Protein AF-A0AAN0K6D4-F1 (afdb_monomer_lite)

pLDDT: mean 72.57, std 21.89, range [35.62, 94.25]

Structure (mmCIF, N/CA/C/O backbone):
data_AF-A0AAN0K6D4-F1
#
_entry.id   AF-A0AAN0K6D4-F1
#
loop_
_atom_site.group_PDB
_atom_site.id
_atom_site.type_symbol
_atom_site.label_atom_id
_atom_site.label_alt_id
_atom_site.label_comp_id
_atom_site.label_asym_id
_atom_site.label_entity_id
_atom_site.label_seq_id
_atom_site.pdbx_PDB_ins_code
_atom_site.Cartn_x
_atom_site.Cartn_y
_atom_site.Cartn_z
_atom_site.occupancy
_atom_site.B_iso_or_equiv
_atom_site.auth_seq_id
_atom_site.auth_comp_id
_atom_site.auth_asym_id
_atom_site.auth_atom_id
_atom_site.pdbx_PDB_model_num
ATOM 1 N N . MET A 1 1 ? -13.478 -36.908 -6.690 1.00 35.69 1 MET A N 1
ATOM 2 C CA . MET A 1 1 ? -13.519 -35.853 -7.722 1.00 35.69 1 MET A CA 1
ATOM 3 C C . MET A 1 1 ? -13.121 -34.567 -7.027 1.00 35.69 1 MET A C 1
ATOM 5 O O . MET A 1 1 ? -13.886 -34.092 -6.200 1.00 35.69 1 MET A O 1
ATOM 9 N N . ASN A 1 2 ? -11.884 -34.115 -7.242 1.00 39.38 2 ASN A N 1
ATOM 10 C CA . ASN A 1 2 ? -11.362 -32.882 -6.653 1.00 39.38 2 ASN A CA 1
ATOM 11 C C . ASN A 1 2 ? -11.997 -31.695 -7.373 1.00 39.38 2 ASN A C 1
ATOM 13 O O . ASN A 1 2 ? -11.802 -31.525 -8.573 1.00 39.38 2 ASN A O 1
ATOM 17 N N . HIS A 1 3 ? -12.767 -30.900 -6.638 1.00 43.50 3 HIS A N 1
ATOM 18 C CA . HIS A 1 3 ? -13.047 -29.525 -7.015 1.00 43.50 3 HIS A CA 1
ATOM 19 C C . HIS A 1 3 ? -11.872 -28.682 -6.516 1.00 43.50 3 HIS A C 1
ATOM 21 O O . HIS A 1 3 ? -11.977 -28.032 -5.479 1.00 43.50 3 HIS A O 1
ATOM 27 N N . ASP A 1 4 ? -10.743 -28.728 -7.226 1.00 46.53 4 ASP A N 1
ATOM 28 C CA . ASP A 1 4 ? -9.797 -27.615 -7.177 1.00 46.53 4 ASP A CA 1
ATOM 29 C C . ASP A 1 4 ? -10.508 -26.452 -7.859 1.00 46.53 4 ASP A C 1
ATOM 31 O O . ASP A 1 4 ? -10.559 -26.334 -9.081 1.00 46.53 4 ASP A O 1
ATOM 35 N N . ALA A 1 5 ? -11.217 -25.675 -7.047 1.00 45.62 5 ALA A N 1
ATOM 36 C CA . ALA A 1 5 ? -11.777 -24.418 -7.474 1.00 45.62 5 ALA A CA 1
ATOM 37 C C . ALA A 1 5 ? -10.602 -23.543 -7.912 1.00 45.62 5 ALA A C 1
ATOM 39 O O . ALA A 1 5 ? -9.740 -23.229 -7.090 1.00 45.62 5 ALA A O 1
ATOM 40 N N . ASP A 1 6 ? -10.585 -23.160 -9.189 1.00 52.44 6 ASP A N 1
ATOM 41 C CA . ASP A 1 6 ? -9.773 -22.068 -9.715 1.00 52.44 6 ASP A CA 1
ATOM 42 C C . ASP A 1 6 ? -10.056 -20.811 -8.884 1.00 52.44 6 ASP A C 1
ATOM 44 O O . ASP A 1 6 ? -10.960 -20.016 -9.158 1.00 52.44 6 ASP A O 1
ATOM 48 N N . ARG A 1 7 ? -9.321 -20.663 -7.781 1.00 60.19 7 ARG A N 1
ATOM 49 C CA . ARG A 1 7 ? -9.380 -19.493 -6.923 1.00 60.19 7 ARG A CA 1
ATOM 50 C C . ARG A 1 7 ? -8.756 -18.375 -7.737 1.00 60.19 7 ARG A C 1
ATOM 52 O O . ARG A 1 7 ? -7.543 -18.347 -7.909 1.00 60.19 7 ARG A O 1
ATOM 59 N N . LEU A 1 8 ? -9.585 -17.475 -8.261 1.00 61.91 8 LEU A N 1
ATOM 60 C CA . LEU A 1 8 ? -9.122 -16.249 -8.903 1.00 61.91 8 LEU A CA 1
ATOM 61 C C . LEU A 1 8 ? -8.294 -15.461 -7.882 1.00 61.91 8 LEU A C 1
ATOM 63 O O . LEU A 1 8 ? -8.841 -14.785 -7.011 1.00 61.91 8 LEU A O 1
ATOM 67 N N . VAL A 1 9 ? -6.972 -15.604 -7.958 1.00 69.19 9 VAL A N 1
ATOM 68 C CA . VAL A 1 9 ? -6.036 -14.848 -7.132 1.00 69.19 9 VAL A CA 1
ATOM 69 C C . VAL A 1 9 ? -6.037 -13.419 -7.656 1.00 69.19 9 VAL A C 1
ATOM 71 O O . VAL A 1 9 ? -5.801 -13.177 -8.842 1.00 69.19 9 VAL A O 1
ATOM 74 N N . THR A 1 10 ? -6.347 -12.456 -6.793 1.00 80.12 10 THR A N 1
ATOM 75 C CA . THR A 1 10 ? -6.317 -11.047 -7.194 1.00 80.12 10 THR A CA 1
ATOM 76 C C . THR A 1 10 ? -4.871 -10.599 -7.410 1.00 80.12 10 THR A C 1
ATOM 78 O O . THR A 1 10 ? -3.941 -11.130 -6.803 1.00 80.12 10 THR A O 1
ATOM 81 N N . ARG A 1 11 ? -4.652 -9.576 -8.247 1.00 77.44 11 ARG A N 1
ATOM 82 C CA . ARG A 1 11 ? -3.306 -9.013 -8.450 1.00 77.44 11 ARG A CA 1
ATOM 83 C C . ARG A 1 11 ? -2.654 -8.611 -7.121 1.00 77.44 11 ARG A C 1
ATOM 85 O O . ARG A 1 11 ? -1.469 -8.854 -6.942 1.00 77.44 11 ARG A O 1
ATOM 92 N N . ALA A 1 12 ? -3.429 -8.058 -6.187 1.00 80.38 12 ALA A N 1
ATOM 93 C CA . ALA A 1 12 ? -2.953 -7.736 -4.844 1.00 80.38 12 ALA A CA 1
ATOM 94 C C . ALA A 1 12 ? -2.465 -8.986 -4.090 1.00 80.38 12 ALA A C 1
ATOM 96 O O . ALA A 1 12 ? -1.379 -8.967 -3.529 1.00 80.38 12 ALA A O 1
ATOM 97 N N . GLN A 1 13 ? -3.201 -10.101 -4.142 1.00 84.44 13 GLN A N 1
ATOM 98 C CA . GLN A 1 13 ? -2.793 -11.353 -3.493 1.00 84.44 13 GLN A CA 1
ATOM 99 C C . GLN A 1 13 ? -1.494 -11.932 -4.071 1.00 84.44 13 GLN A C 1
ATOM 101 O O . GLN A 1 13 ? -0.666 -12.410 -3.302 1.00 84.44 13 GLN A O 1
ATOM 106 N N . LEU A 1 14 ? -1.277 -11.841 -5.390 1.00 87.50 14 LEU A N 1
ATOM 107 C CA . LEU A 1 14 ? -0.003 -12.245 -6.006 1.00 87.50 14 LEU A CA 1
ATOM 108 C C . LEU A 1 14 ? 1.172 -11.419 -5.471 1.00 87.50 14 LEU A C 1
ATOM 110 O O . LEU A 1 14 ? 2.242 -11.957 -5.208 1.00 87.50 14 LEU A O 1
ATOM 114 N N . TRP A 1 15 ? 0.967 -10.119 -5.275 1.00 88.50 15 TRP A N 1
ATOM 115 C CA . TRP A 1 15 ? 1.996 -9.242 -4.725 1.00 88.50 15 TRP A CA 1
ATOM 116 C C . TRP A 1 15 ? 2.224 -9.430 -3.226 1.00 88.50 15 TRP A C 1
ATOM 118 O O . TRP A 1 15 ? 3.353 -9.286 -2.772 1.00 88.50 15 TRP A O 1
ATOM 128 N N . LEU A 1 16 ? 1.193 -9.797 -2.463 1.00 86.94 16 LEU A N 1
ATOM 129 C CA . LEU A 1 16 ? 1.353 -10.184 -1.060 1.00 86.94 16 LEU A CA 1
ATOM 130 C C . LEU A 1 16 ? 2.124 -11.504 -0.928 1.00 86.94 16 LEU A C 1
ATOM 132 O O . LEU A 1 16 ? 2.966 -11.629 -0.047 1.00 86.94 16 LEU A O 1
ATOM 136 N N . GLN A 1 17 ? 1.887 -12.464 -1.826 1.00 87.50 17 GLN A N 1
ATOM 137 C CA . GLN A 1 17 ? 2.680 -13.692 -1.889 1.00 87.50 17 GLN A CA 1
ATOM 138 C C . GLN A 1 17 ? 4.136 -13.400 -2.271 1.00 87.50 17 GLN A C 1
ATOM 140 O O . GLN A 1 17 ? 5.052 -13.922 -1.645 1.00 87.50 17 GLN A O 1
ATOM 145 N N . TRP A 1 18 ? 4.352 -12.532 -3.261 1.00 90.75 18 TRP A N 1
ATOM 146 C CA . TRP A 1 18 ? 5.690 -12.069 -3.625 1.00 90.75 18 TRP A CA 1
ATOM 147 C C . TRP A 1 18 ? 6.392 -11.390 -2.440 1.00 90.75 18 TRP A C 1
ATOM 149 O O . TRP A 1 18 ? 7.570 -11.628 -2.201 1.00 90.75 18 TRP A O 1
ATOM 159 N N . ALA A 1 19 ? 5.669 -10.575 -1.666 1.00 88.19 19 ALA A N 1
ATOM 160 C CA . ALA A 1 19 ? 6.210 -9.927 -0.475 1.00 88.19 19 ALA A CA 1
ATOM 161 C C . ALA A 1 19 ? 6.723 -10.954 0.546 1.00 88.19 19 ALA A C 1
ATOM 163 O O . ALA A 1 19 ? 7.836 -10.803 1.042 1.00 88.19 19 ALA A O 1
ATOM 164 N N . ASP A 1 20 ? 5.945 -12.007 0.806 1.00 89.50 20 ASP A N 1
ATOM 165 C CA . ASP A 1 20 ? 6.319 -13.106 1.704 1.00 89.50 20 ASP A CA 1
ATOM 166 C C . ASP A 1 20 ? 7.572 -13.847 1.206 1.00 89.50 20 ASP A C 1
ATOM 168 O O . ASP A 1 20 ? 8.547 -13.989 1.944 1.00 89.50 20 ASP A O 1
ATOM 172 N N . GLU A 1 21 ? 7.602 -14.217 -0.078 1.00 90.88 21 GLU A N 1
ATOM 173 C CA . GLU A 1 21 ? 8.739 -14.905 -0.707 1.00 90.88 21 GLU A CA 1
ATOM 174 C C . GLU A 1 21 ? 10.033 -14.074 -0.662 1.00 90.88 21 GLU A C 1
ATOM 176 O O . GLU A 1 21 ? 11.127 -14.612 -0.482 1.00 90.88 21 GLU A O 1
ATOM 181 N N . HIS A 1 22 ? 9.911 -12.751 -0.779 1.00 87.38 22 HIS A N 1
ATOM 182 C CA . HIS A 1 22 ? 11.038 -11.820 -0.785 1.00 87.38 22 HIS A CA 1
ATOM 183 C C . HIS A 1 22 ? 11.331 -11.177 0.582 1.00 87.38 22 HIS A C 1
ATOM 185 O O . HIS A 1 22 ? 12.198 -10.303 0.671 1.00 87.38 22 HIS A O 1
ATOM 191 N N . GLY A 1 23 ? 10.644 -11.598 1.650 1.00 89.56 23 GLY A N 1
ATOM 192 C CA . GLY A 1 23 ? 10.867 -11.099 3.011 1.00 89.56 23 GLY A CA 1
ATOM 193 C C . GLY A 1 23 ? 10.494 -9.626 3.215 1.00 89.56 23 GLY A C 1
ATOM 194 O O . GLY A 1 23 ? 11.017 -8.969 4.117 1.00 89.56 23 GLY A O 1
ATOM 195 N N . VAL A 1 24 ? 9.610 -9.081 2.379 1.00 89.88 24 VAL A N 1
ATOM 196 C CA . VAL A 1 24 ? 9.063 -7.735 2.552 1.00 89.88 24 VAL A CA 1
ATOM 197 C C . VAL A 1 24 ? 7.974 -7.798 3.611 1.00 89.88 24 VAL A C 1
ATOM 199 O O . VAL A 1 24 ? 6.913 -8.377 3.403 1.00 89.88 24 VAL A O 1
ATOM 202 N N . LEU A 1 25 ? 8.243 -7.183 4.759 1.00 89.06 25 LEU A N 1
ATOM 203 C CA . LEU A 1 25 ? 7.351 -7.197 5.912 1.00 89.06 25 LEU A CA 1
ATOM 204 C C . LEU A 1 25 ? 6.896 -5.782 6.265 1.00 89.06 25 LEU A C 1
ATOM 206 O O . LEU A 1 25 ? 7.618 -4.799 6.075 1.00 89.06 25 LEU A O 1
ATOM 210 N N . PHE A 1 26 ? 5.702 -5.694 6.841 1.00 91.12 26 PHE A N 1
ATOM 211 C CA . PHE A 1 26 ? 5.200 -4.487 7.478 1.00 91.12 26 PHE A CA 1
ATOM 212 C C . PHE A 1 26 ? 4.681 -4.841 8.867 1.00 91.12 26 PHE A C 1
ATOM 214 O O . PHE A 1 26 ? 3.716 -5.591 9.000 1.00 91.12 26 PHE A O 1
ATOM 221 N N . ASP A 1 27 ? 5.338 -4.300 9.890 1.00 91.19 27 ASP A N 1
ATOM 222 C CA . ASP A 1 27 ? 4.871 -4.395 11.267 1.00 91.19 27 ASP A CA 1
ATOM 223 C C . ASP A 1 27 ? 4.063 -3.144 11.624 1.00 91.19 27 ASP A C 1
ATOM 225 O O . ASP A 1 27 ? 4.556 -2.009 11.549 1.00 91.19 27 ASP A O 1
ATOM 229 N N . ASP A 1 28 ? 2.804 -3.362 11.990 1.00 89.88 28 ASP A N 1
ATOM 230 C CA . ASP A 1 28 ? 1.892 -2.340 12.482 1.00 89.88 28 ASP A CA 1
ATOM 231 C C . ASP A 1 28 ? 1.660 -2.440 13.999 1.00 89.88 28 ASP A C 1
ATOM 233 O O . ASP A 1 28 ? 0.960 -1.595 14.567 1.00 89.88 28 ASP A O 1
ATOM 237 N N . ALA A 1 29 ? 2.246 -3.427 14.685 1.00 91.94 29 ALA A N 1
ATOM 238 C CA . ALA A 1 29 ? 2.060 -3.619 16.115 1.00 91.94 29 ALA A CA 1
ATOM 239 C C . ALA A 1 29 ? 2.494 -2.373 16.905 1.00 91.94 29 ALA A C 1
ATOM 241 O O . ALA A 1 29 ? 3.580 -1.826 16.726 1.00 91.94 29 ALA A O 1
ATOM 242 N N . GLY A 1 30 ? 1.610 -1.883 17.777 1.00 89.31 30 GLY A N 1
ATOM 243 C CA . GLY A 1 30 ? 1.871 -0.704 18.609 1.00 89.31 30 GLY A CA 1
ATOM 244 C C . GLY A 1 30 ? 1.852 0.648 17.882 1.00 89.31 30 GLY A C 1
ATOM 245 O O . GLY A 1 30 ? 1.881 1.675 18.556 1.00 89.31 30 GLY A O 1
ATOM 246 N N . LYS A 1 31 ? 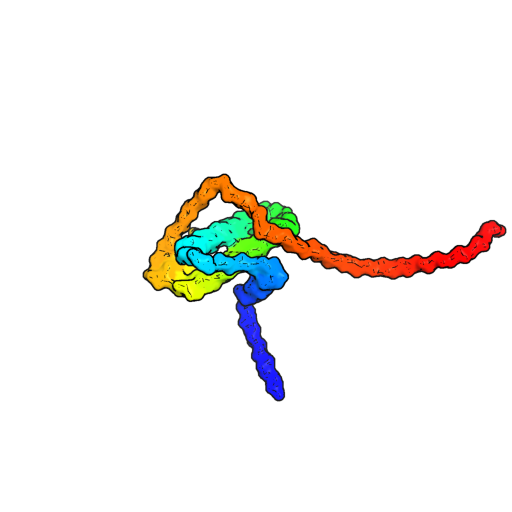1.749 0.686 16.546 1.00 92.31 31 LYS A N 1
ATOM 247 C CA . LYS A 1 31 ? 1.611 1.938 15.785 1.00 92.31 31 LYS A CA 1
ATOM 248 C C . LYS A 1 31 ? 0.205 2.513 15.906 1.00 92.31 31 LYS A C 1
ATOM 250 O O . LYS A 1 31 ? -0.776 1.762 15.873 1.00 92.31 31 LYS A O 1
ATOM 255 N N . SER A 1 32 ? 0.085 3.840 15.970 1.00 93.25 32 SER A N 1
ATOM 256 C CA . SER A 1 32 ? -1.215 4.505 15.827 1.00 93.25 32 SER A CA 1
ATOM 257 C C . SER A 1 32 ? -1.746 4.367 14.393 1.00 93.25 32 SER A C 1
ATOM 259 O O . SER A 1 32 ? -1.006 4.002 13.479 1.00 93.25 32 SER A O 1
ATOM 261 N N . PHE A 1 33 ? -3.037 4.632 14.174 1.00 92.56 33 PHE A N 1
ATOM 262 C CA . PHE A 1 33 ? -3.580 4.658 12.811 1.00 92.56 33 PHE A CA 1
ATOM 263 C C . PHE A 1 33 ? -2.896 5.737 11.956 1.00 92.56 33 PHE A C 1
ATOM 265 O O . PHE A 1 33 ? -2.526 5.463 10.819 1.00 92.56 33 PHE A O 1
ATOM 272 N N . ASP A 1 34 ? -2.642 6.915 12.530 1.00 90.75 34 ASP A N 1
ATOM 273 C CA . ASP A 1 34 ? -1.958 8.017 11.846 1.00 90.75 34 ASP A CA 1
ATOM 274 C C . ASP A 1 34 ? -0.531 7.645 11.425 1.00 90.75 34 ASP A C 1
ATOM 276 O O . ASP A 1 34 ? -0.083 8.039 10.351 1.00 90.75 34 ASP A O 1
ATOM 280 N N . ASP A 1 35 ? 0.184 6.855 12.233 1.00 91.56 35 ASP A N 1
ATOM 281 C CA . ASP A 1 35 ? 1.520 6.367 11.871 1.00 91.56 35 ASP A CA 1
ATOM 282 C C . ASP A 1 35 ? 1.463 5.366 10.710 1.00 91.56 35 ASP A C 1
ATOM 284 O O . ASP A 1 35 ? 2.290 5.430 9.805 1.00 91.56 35 ASP A O 1
ATOM 288 N N . VAL A 1 36 ? 0.467 4.474 10.695 1.00 92.44 36 VAL A N 1
ATOM 289 C CA . VAL A 1 36 ? 0.247 3.541 9.576 1.00 92.44 36 VAL A CA 1
ATOM 290 C C . VAL A 1 36 ? -0.120 4.306 8.300 1.00 92.44 36 VAL A C 1
ATOM 292 O O . VAL A 1 36 ? 0.429 4.027 7.235 1.00 92.44 36 VAL A O 1
ATOM 295 N N . ALA A 1 37 ? -0.988 5.315 8.402 1.00 91.81 37 ALA A N 1
ATOM 296 C CA . ALA A 1 37 ? -1.334 6.194 7.288 1.00 91.81 37 ALA A CA 1
ATOM 297 C C . ALA A 1 37 ? -0.116 6.988 6.783 1.00 91.81 37 ALA A C 1
ATOM 299 O O . ALA A 1 37 ? 0.073 7.143 5.576 1.00 91.81 37 ALA A O 1
ATOM 300 N N . ARG A 1 38 ? 0.755 7.450 7.690 1.00 90.44 38 ARG A N 1
ATOM 301 C CA . ARG A 1 38 ? 2.015 8.115 7.333 1.00 90.44 38 ARG A CA 1
ATOM 302 C C . ARG A 1 38 ? 2.939 7.172 6.564 1.00 90.44 38 ARG A C 1
ATOM 304 O O . ARG A 1 38 ? 3.442 7.560 5.510 1.00 90.44 38 ARG A O 1
ATOM 311 N N . ASP A 1 39 ? 3.124 5.950 7.059 1.00 91.81 39 ASP A N 1
ATOM 312 C CA . ASP A 1 39 ? 3.948 4.927 6.407 1.00 91.81 39 ASP A CA 1
ATOM 313 C C . ASP A 1 39 ? 3.423 4.615 4.996 1.00 91.81 39 ASP A C 1
ATOM 315 O O . ASP A 1 39 ? 4.220 4.464 4.063 1.00 91.81 39 ASP A O 1
ATOM 319 N N . TYR A 1 40 ? 2.095 4.571 4.813 1.00 92.44 40 TYR A N 1
ATOM 320 C CA . TYR A 1 40 ? 1.470 4.389 3.500 1.00 92.44 40 TYR A CA 1
ATOM 321 C C . TYR A 1 40 ? 1.837 5.513 2.534 1.00 92.44 40 TYR A C 1
ATOM 323 O O . TYR A 1 40 ? 2.340 5.248 1.440 1.00 92.44 40 TYR A O 1
ATOM 331 N N . CYS A 1 41 ? 1.613 6.766 2.941 1.00 89.44 41 CYS A N 1
ATOM 332 C CA . CYS A 1 41 ? 1.876 7.931 2.101 1.00 89.44 41 CYS A CA 1
ATOM 333 C C . CYS A 1 41 ? 3.359 8.013 1.714 1.00 89.44 41 CYS A C 1
ATOM 335 O O . CYS A 1 41 ? 3.677 8.210 0.546 1.00 89.44 41 CYS A O 1
ATOM 337 N N . GLN A 1 42 ? 4.272 7.789 2.664 1.00 89.81 42 GLN A N 1
ATOM 338 C CA . GLN A 1 42 ? 5.715 7.802 2.401 1.00 89.81 42 GLN A CA 1
ATOM 339 C C . GLN A 1 42 ? 6.142 6.692 1.434 1.00 89.81 42 GLN A C 1
ATOM 341 O O . GLN A 1 42 ? 6.920 6.934 0.511 1.00 89.81 42 GLN A O 1
ATOM 346 N N . THR A 1 43 ? 5.622 5.479 1.629 1.00 90.50 43 THR A N 1
ATOM 347 C CA . THR A 1 43 ? 5.940 4.333 0.768 1.00 90.50 43 THR A CA 1
ATOM 348 C C . THR A 1 43 ? 5.388 4.538 -0.646 1.00 90.50 43 THR A C 1
ATOM 350 O O . THR A 1 43 ? 6.081 4.267 -1.629 1.00 90.50 43 THR A O 1
ATOM 353 N N . SER A 1 44 ? 4.171 5.072 -0.759 1.00 88.25 44 SER A N 1
ATOM 354 C CA . SER A 1 44 ? 3.523 5.374 -2.038 1.00 88.25 44 SER A CA 1
ATOM 355 C C . SER A 1 44 ? 4.233 6.497 -2.794 1.00 88.25 44 SER A C 1
ATOM 357 O O . SER A 1 44 ? 4.453 6.379 -4.000 1.00 88.25 44 SER A O 1
ATOM 359 N N . ASP A 1 45 ? 4.658 7.555 -2.100 1.00 87.94 45 ASP A N 1
ATOM 360 C CA . ASP A 1 45 ? 5.461 8.634 -2.683 1.00 87.94 45 ASP A CA 1
ATOM 361 C C . ASP A 1 45 ? 6.797 8.108 -3.226 1.00 87.94 45 ASP A C 1
ATOM 363 O O . ASP A 1 45 ? 7.156 8.400 -4.368 1.00 87.94 45 ASP A O 1
ATOM 367 N N . ALA A 1 46 ? 7.505 7.283 -2.447 1.00 88.25 46 ALA A N 1
ATOM 368 C CA . ALA A 1 46 ? 8.760 6.667 -2.874 1.00 88.25 46 ALA A CA 1
ATOM 369 C C . ALA A 1 46 ? 8.565 5.769 -4.107 1.00 88.25 46 ALA A C 1
ATOM 371 O O . ALA A 1 46 ? 9.345 5.830 -5.059 1.00 88.25 46 ALA A O 1
ATOM 372 N N . TYR A 1 47 ? 7.494 4.971 -4.131 1.00 87.88 47 TYR A N 1
ATOM 373 C CA . TYR A 1 47 ? 7.145 4.158 -5.294 1.00 87.88 47 TYR A CA 1
ATOM 374 C C . TYR A 1 47 ? 6.885 5.018 -6.541 1.00 87.88 47 TYR A C 1
ATOM 376 O O . TYR A 1 47 ? 7.431 4.743 -7.612 1.00 87.88 47 TYR A O 1
ATOM 384 N N . ARG A 1 48 ? 6.104 6.098 -6.409 1.00 86.81 48 ARG A N 1
ATOM 385 C CA . ARG A 1 48 ? 5.822 7.031 -7.512 1.00 86.81 48 ARG A CA 1
ATOM 386 C C . ARG A 1 48 ? 7.076 7.716 -8.034 1.00 86.81 48 ARG A C 1
ATOM 388 O O . ARG A 1 48 ? 7.203 7.902 -9.245 1.00 86.81 48 ARG A O 1
ATOM 395 N N . GLU A 1 49 ? 7.994 8.096 -7.154 1.00 87.38 49 GLU A N 1
ATOM 396 C CA . GLU A 1 49 ? 9.272 8.690 -7.544 1.00 87.38 49 GLU A CA 1
ATOM 397 C C . GLU A 1 49 ? 10.111 7.703 -8.369 1.00 87.38 49 GLU A C 1
ATOM 399 O O . GLU A 1 49 ? 10.606 8.053 -9.445 1.00 87.38 49 GLU A O 1
ATOM 404 N N . LEU A 1 50 ? 10.184 6.443 -7.929 1.00 85.56 50 LEU A N 1
ATOM 405 C CA . LEU A 1 50 ? 10.890 5.378 -8.642 1.00 85.56 50 LEU A CA 1
ATOM 406 C C . LEU A 1 50 ? 10.276 5.099 -10.024 1.00 85.56 50 LEU A C 1
ATOM 408 O O . LEU A 1 50 ? 11.013 4.986 -11.006 1.00 85.56 50 LEU A O 1
ATOM 412 N N . LEU A 1 51 ? 8.943 5.074 -10.132 1.00 82.00 51 LEU A N 1
ATOM 413 C CA . LEU A 1 51 ? 8.247 4.934 -11.417 1.00 82.00 51 LEU A CA 1
ATOM 414 C C . LEU A 1 51 ? 8.435 6.146 -12.334 1.00 82.00 51 LEU A C 1
ATOM 416 O O . LEU A 1 51 ? 8.564 6.003 -13.549 1.00 82.00 51 LEU A O 1
ATOM 420 N N . SER A 1 52 ? 8.469 7.354 -11.771 1.00 82.38 52 SER A N 1
ATOM 421 C CA . SER A 1 52 ? 8.665 8.583 -12.546 1.00 82.38 52 SER A CA 1
ATOM 422 C C . SER A 1 52 ? 10.029 8.603 -13.235 1.00 82.38 52 SER A C 1
ATOM 424 O O . SER A 1 52 ? 10.168 9.181 -14.313 1.00 82.38 52 SER A O 1
ATOM 426 N N . ARG A 1 53 ? 11.035 7.957 -12.635 1.00 73.38 53 ARG A N 1
ATOM 427 C CA . ARG A 1 53 ? 12.363 7.792 -13.227 1.00 73.38 53 ARG A CA 1
ATOM 428 C C . ARG A 1 53 ? 12.349 6.815 -14.405 1.00 73.38 53 ARG A C 1
ATOM 430 O O . ARG A 1 53 ? 12.919 7.125 -15.445 1.00 73.38 53 ARG A O 1
ATOM 437 N N . GLU A 1 54 ? 11.626 5.702 -14.282 1.00 67.88 54 GLU A N 1
ATOM 438 C CA . GLU A 1 54 ? 11.410 4.758 -15.390 1.00 67.88 54 GLU A CA 1
ATOM 439 C C . GLU A 1 54 ? 10.706 5.426 -16.576 1.00 67.88 54 GLU A C 1
ATOM 441 O O . GLU A 1 54 ? 11.140 5.308 -17.721 1.00 67.88 54 GLU A O 1
ATOM 446 N N . ALA A 1 55 ? 9.656 6.203 -16.295 1.00 64.81 55 ALA A N 1
ATOM 447 C CA . ALA A 1 55 ? 8.866 6.897 -17.310 1.00 64.81 55 ALA A CA 1
ATOM 448 C C . ALA A 1 55 ? 9.665 7.954 -18.096 1.00 64.81 55 ALA A C 1
ATOM 450 O O . ALA A 1 55 ? 9.310 8.276 -19.229 1.00 64.81 55 ALA A O 1
ATOM 451 N N . ARG A 1 56 ? 10.759 8.482 -17.527 1.00 75.56 56 ARG A N 1
ATOM 452 C CA . ARG A 1 56 ? 11.681 9.409 -18.211 1.00 75.56 56 ARG A CA 1
ATOM 453 C C . ARG A 1 56 ? 12.643 8.712 -19.178 1.00 75.56 56 ARG A C 1
ATOM 455 O O . ARG A 1 56 ? 13.405 9.396 -19.855 1.00 75.56 56 ARG A O 1
ATOM 462 N N . GLY A 1 57 ? 12.586 7.383 -19.280 1.00 61.12 57 GLY A N 1
ATOM 463 C CA . GLY A 1 57 ? 13.444 6.598 -20.165 1.00 61.12 57 GLY A CA 1
ATOM 464 C C . GLY A 1 57 ? 14.820 6.291 -19.576 1.00 61.12 57 GLY A C 1
ATOM 465 O O . GLY A 1 57 ? 15.686 5.796 -20.298 1.00 61.12 57 GLY A O 1
ATOM 466 N N . ASP A 1 58 ? 15.027 6.545 -18.280 1.00 70.88 58 ASP A N 1
ATOM 467 C CA . ASP A 1 58 ? 16.218 6.065 -17.588 1.00 70.88 58 ASP A CA 1
ATOM 468 C C . ASP A 1 58 ? 16.165 4.533 -17.560 1.00 70.88 58 ASP A C 1
ATOM 470 O O . ASP A 1 58 ? 15.204 3.938 -17.064 1.00 70.88 58 ASP A O 1
ATOM 474 N N . VAL A 1 59 ? 17.211 3.869 -18.063 1.00 68.88 59 VAL A N 1
ATOM 475 C CA . VAL A 1 59 ? 17.367 2.424 -17.865 1.00 68.88 59 VAL A CA 1
ATOM 476 C C . VAL A 1 59 ? 17.515 2.186 -16.366 1.00 68.88 59 VAL A C 1
ATOM 478 O O . VAL A 1 59 ? 18.580 2.409 -15.787 1.00 68.88 59 VAL A O 1
ATOM 481 N N . LEU A 1 60 ? 16.431 1.752 -15.723 1.00 68.75 60 LEU A N 1
ATOM 482 C CA . LEU A 1 60 ? 16.461 1.423 -14.308 1.00 68.75 60 LEU A CA 1
ATOM 483 C C . LEU A 1 60 ? 17.404 0.242 -14.089 1.00 68.75 60 LEU A C 1
ATOM 485 O O . LEU A 1 60 ? 17.216 -0.835 -14.665 1.00 68.75 60 LEU A O 1
ATOM 489 N N . SER A 1 61 ? 18.397 0.435 -13.219 1.00 80.69 61 SER A N 1
ATOM 490 C CA . SER A 1 61 ? 19.224 -0.676 -12.754 1.00 80.69 61 SER A CA 1
ATOM 491 C C . SER A 1 61 ? 18.344 -1.744 -12.094 1.00 80.69 61 SER A C 1
ATOM 493 O O . SER A 1 61 ? 17.255 -1.446 -11.594 1.00 80.69 61 SER A O 1
ATOM 495 N N . ALA A 1 62 ? 18.821 -2.991 -12.049 1.00 82.44 62 ALA A N 1
ATOM 496 C CA . ALA A 1 62 ? 18.127 -4.071 -11.341 1.00 82.44 62 ALA A CA 1
ATOM 497 C C . ALA A 1 62 ? 17.762 -3.664 -9.899 1.00 82.44 62 ALA A C 1
ATOM 499 O O . ALA A 1 62 ? 16.658 -3.934 -9.435 1.00 82.44 62 ALA A O 1
ATOM 500 N N . THR A 1 63 ? 18.643 -2.907 -9.241 1.00 83.06 63 THR A N 1
ATOM 501 C CA . THR A 1 63 ? 18.424 -2.327 -7.910 1.00 83.06 63 THR A CA 1
ATOM 502 C C . THR A 1 63 ? 17.244 -1.356 -7.861 1.00 83.06 63 THR A C 1
ATOM 504 O O . THR A 1 63 ? 16.457 -1.415 -6.924 1.00 83.06 63 THR A O 1
ATOM 507 N N . HIS A 1 64 ? 17.074 -0.490 -8.866 1.00 83.44 64 HIS A N 1
ATOM 508 C CA . HIS A 1 64 ? 15.928 0.427 -8.913 1.00 83.44 64 HIS A CA 1
ATOM 509 C C . HIS A 1 64 ? 14.609 -0.325 -9.102 1.00 83.44 64 HIS A C 1
ATOM 511 O O . HIS A 1 64 ? 13.624 -0.010 -8.438 1.00 83.44 64 HIS A O 1
ATOM 517 N N . LYS A 1 65 ? 14.589 -1.344 -9.970 1.00 85.38 65 LYS A N 1
ATOM 518 C CA . LYS A 1 65 ? 13.399 -2.185 -10.176 1.00 85.38 65 LYS A CA 1
ATOM 519 C C . LYS A 1 65 ? 13.036 -2.973 -8.919 1.00 85.38 65 LYS A C 1
ATOM 521 O O . LYS A 1 65 ? 11.860 -3.056 -8.568 1.00 85.38 65 LYS A O 1
ATOM 526 N N . ALA A 1 66 ? 14.040 -3.506 -8.223 1.00 87.19 66 ALA A N 1
ATOM 527 C CA . ALA A 1 66 ? 13.853 -4.167 -6.938 1.00 87.19 66 ALA A CA 1
ATOM 528 C C . ALA A 1 66 ? 13.292 -3.193 -5.891 1.00 87.19 66 ALA A C 1
ATOM 530 O O . ALA A 1 66 ? 12.292 -3.506 -5.257 1.00 87.19 66 ALA A O 1
ATOM 531 N N . ALA A 1 67 ? 13.847 -1.982 -5.778 1.00 87.62 67 ALA A N 1
ATOM 532 C CA . ALA A 1 67 ? 13.341 -0.955 -4.867 1.00 87.62 67 ALA A CA 1
ATOM 533 C C . ALA A 1 67 ? 11.881 -0.570 -5.166 1.00 87.62 67 ALA A C 1
ATOM 535 O O . ALA A 1 67 ? 11.077 -0.466 -4.242 1.00 87.62 67 ALA A O 1
ATOM 536 N N . ALA A 1 68 ? 11.515 -0.414 -6.444 1.00 88.19 68 ALA A N 1
ATOM 537 C CA . ALA A 1 68 ? 10.142 -0.101 -6.841 1.00 88.19 68 ALA A CA 1
ATOM 538 C C . ALA A 1 68 ? 9.178 -1.247 -6.495 1.00 88.19 68 ALA A C 1
ATOM 540 O O . ALA A 1 68 ? 8.096 -1.007 -5.967 1.00 88.19 68 ALA A O 1
ATOM 541 N N . SER A 1 69 ? 9.595 -2.492 -6.737 1.00 89.88 69 SER A N 1
ATOM 542 C CA . SER A 1 69 ? 8.813 -3.690 -6.407 1.00 89.88 69 SER A CA 1
ATOM 543 C C . SER A 1 69 ? 8.623 -3.838 -4.894 1.00 89.88 69 SER A C 1
ATOM 545 O O . SER A 1 69 ? 7.510 -4.075 -4.434 1.00 89.88 69 SER A O 1
ATOM 547 N N . THR A 1 70 ? 9.677 -3.602 -4.107 1.00 91.38 70 THR A N 1
ATOM 548 C CA . THR A 1 70 ? 9.619 -3.599 -2.639 1.00 91.38 70 THR A CA 1
ATOM 549 C C . THR A 1 70 ? 8.710 -2.496 -2.107 1.00 91.38 70 THR A C 1
ATOM 551 O O . THR A 1 70 ? 7.899 -2.757 -1.222 1.00 91.38 70 THR A O 1
ATOM 554 N N . ALA A 1 71 ? 8.804 -1.275 -2.645 1.00 92.38 71 ALA A N 1
ATOM 555 C CA . ALA A 1 71 ? 7.931 -0.173 -2.248 1.00 92.38 71 ALA A CA 1
ATOM 556 C C . ALA A 1 71 ? 6.462 -0.486 -2.571 1.00 92.38 71 ALA A C 1
ATOM 558 O O . ALA A 1 71 ? 5.594 -0.278 -1.730 1.00 92.38 71 ALA A O 1
ATOM 559 N N . TYR A 1 72 ? 6.185 -1.068 -3.740 1.00 91.56 72 TYR A N 1
ATOM 560 C CA . TYR A 1 72 ? 4.831 -1.472 -4.115 1.00 91.56 72 TYR A CA 1
ATOM 561 C C . TYR A 1 72 ? 4.269 -2.576 -3.209 1.00 91.56 72 TYR A C 1
ATOM 563 O O . TYR A 1 72 ? 3.165 -2.450 -2.682 1.00 91.56 72 TYR A O 1
ATOM 571 N N . ALA A 1 73 ? 5.045 -3.633 -2.964 1.00 92.00 73 ALA A N 1
ATOM 572 C CA . ALA A 1 73 ? 4.660 -4.721 -2.070 1.00 92.00 73 ALA A CA 1
ATOM 573 C C . ALA A 1 73 ? 4.416 -4.226 -0.634 1.00 92.00 73 ALA A C 1
ATOM 575 O O . ALA A 1 73 ? 3.422 -4.585 -0.003 1.00 92.00 73 ALA A O 1
ATOM 576 N N . ARG A 1 74 ? 5.290 -3.344 -0.132 1.00 94.25 74 ARG A N 1
ATOM 577 C CA . ARG A 1 74 ? 5.131 -2.725 1.185 1.00 94.25 74 ARG A CA 1
ATOM 578 C C . ARG A 1 74 ? 3.898 -1.829 1.247 1.00 94.25 74 ARG A C 1
ATOM 580 O O . ARG A 1 74 ? 3.199 -1.883 2.251 1.00 94.25 74 ARG A O 1
ATOM 587 N N . ALA A 1 75 ? 3.604 -1.056 0.200 1.00 93.62 75 ALA A N 1
ATOM 588 C CA . ALA A 1 75 ? 2.384 -0.259 0.139 1.00 93.62 75 ALA A CA 1
ATOM 589 C C . ALA A 1 75 ? 1.158 -1.160 0.328 1.00 93.62 75 ALA A C 1
ATOM 591 O O . ALA A 1 75 ? 0.412 -0.928 1.269 1.00 93.62 75 ALA A O 1
ATOM 592 N N . LEU A 1 76 ? 1.036 -2.253 -0.438 1.00 92.88 76 LEU A N 1
ATOM 593 C CA . LEU A 1 76 ? -0.079 -3.210 -0.333 1.00 92.88 76 LEU A CA 1
ATOM 594 C C . LEU A 1 76 ? -0.235 -3.834 1.063 1.00 92.88 76 LEU A C 1
ATOM 596 O O . LEU A 1 76 ? -1.354 -4.042 1.530 1.00 92.88 76 LEU A O 1
ATOM 600 N N . LEU A 1 77 ? 0.871 -4.122 1.754 1.00 93.50 77 LEU A N 1
ATOM 601 C CA . LEU A 1 77 ? 0.823 -4.602 3.140 1.00 93.50 77 LEU A CA 1
ATOM 602 C C . LEU A 1 77 ? 0.267 -3.539 4.098 1.00 93.50 77 LEU A C 1
ATOM 604 O O . LEU A 1 77 ? -0.465 -3.868 5.033 1.00 93.50 77 LEU A O 1
ATOM 608 N N . ILE A 1 78 ? 0.593 -2.268 3.861 1.00 93.62 78 ILE A N 1
ATOM 609 C CA . ILE A 1 78 ? 0.057 -1.149 4.634 1.00 93.62 78 ILE A CA 1
ATOM 610 C C . ILE A 1 78 ? -1.423 -0.918 4.295 1.00 93.62 78 ILE A C 1
ATOM 612 O O . ILE A 1 78 ? -2.206 -0.696 5.214 1.00 93.62 78 ILE A O 1
ATOM 616 N N . GLU A 1 79 ? -1.833 -1.044 3.026 1.00 93.94 79 GLU A N 1
ATOM 617 C CA . GLU A 1 79 ? -3.250 -0.994 2.616 1.00 93.94 79 GLU A CA 1
ATOM 618 C C . GLU A 1 79 ? -4.065 -2.046 3.376 1.00 93.94 79 GLU A C 1
ATOM 620 O O . GLU A 1 79 ? -5.051 -1.718 4.033 1.00 93.94 79 GLU A O 1
ATOM 625 N N . ALA A 1 80 ? -3.580 -3.291 3.408 1.00 92.81 80 ALA A N 1
ATOM 626 C CA . ALA A 1 80 ? -4.216 -4.367 4.163 1.00 92.81 80 ALA A CA 1
ATOM 627 C C . ALA A 1 80 ? -4.287 -4.069 5.675 1.00 92.81 80 ALA A C 1
ATOM 629 O O . ALA A 1 80 ? -5.257 -4.436 6.343 1.00 92.81 80 ALA A O 1
ATOM 630 N N . ALA A 1 81 ? -3.280 -3.393 6.240 1.00 93.75 81 ALA A N 1
ATOM 631 C CA . ALA A 1 81 ? -3.297 -2.970 7.639 1.00 93.75 81 ALA A CA 1
ATOM 632 C C . ALA A 1 81 ? -4.310 -1.839 7.901 1.00 93.75 81 ALA A C 1
ATOM 634 O O . ALA A 1 81 ? -4.981 -1.860 8.935 1.00 93.75 81 ALA A O 1
ATOM 635 N N . ILE A 1 82 ? -4.444 -0.884 6.976 1.00 93.62 82 ILE A N 1
ATOM 636 C CA . ILE A 1 82 ? -5.443 0.195 7.019 1.00 93.62 82 ILE A CA 1
ATOM 637 C C . ILE A 1 82 ? -6.852 -0.403 6.983 1.00 93.62 82 ILE A C 1
ATOM 639 O O . ILE A 1 82 ? -7.639 -0.141 7.896 1.00 93.62 82 ILE A O 1
ATOM 643 N N . GLU A 1 83 ? -7.134 -1.278 6.014 1.00 92.81 83 GLU A N 1
ATOM 644 C CA . GLU A 1 83 ? -8.421 -1.973 5.881 1.00 92.81 83 GLU A CA 1
ATOM 645 C C . GLU A 1 83 ? -8.753 -2.789 7.138 1.00 92.81 83 GLU A C 1
ATOM 647 O O . GLU A 1 83 ? -9.849 -2.687 7.693 1.00 92.81 83 GLU A O 1
ATOM 652 N N . ARG A 1 84 ? -7.785 -3.555 7.666 1.00 93.56 84 ARG A N 1
ATOM 653 C CA . ARG A 1 84 ? -7.960 -4.353 8.894 1.00 93.56 84 ARG A CA 1
ATOM 654 C C . ARG A 1 84 ? -8.282 -3.498 10.121 1.00 93.56 84 ARG A C 1
ATOM 656 O O . ARG A 1 84 ? -8.944 -3.976 11.042 1.00 93.56 84 ARG A O 1
ATOM 663 N N . ARG A 1 85 ? -7.813 -2.250 10.151 1.00 93.69 85 ARG A N 1
ATOM 664 C CA . ARG A 1 85 ? -8.103 -1.278 11.216 1.00 93.69 85 ARG A CA 1
ATOM 665 C C . ARG A 1 85 ? -9.411 -0.516 10.987 1.00 93.69 85 ARG A C 1
ATOM 667 O O . ARG A 1 85 ? -9.776 0.292 11.835 1.00 93.69 85 ARG A O 1
ATOM 674 N N . GLY A 1 86 ? -10.120 -0.791 9.891 1.00 93.31 86 GLY A N 1
ATOM 675 C CA . GLY A 1 86 ? -11.378 -0.145 9.518 1.00 93.31 86 GLY A CA 1
ATOM 676 C C . GLY A 1 86 ? -11.206 1.166 8.754 1.00 93.31 86 GLY A C 1
ATOM 677 O O . GLY A 1 86 ? -12.190 1.876 8.582 1.00 93.31 86 GLY A O 1
ATOM 678 N N . GLY A 1 87 ? -9.984 1.500 8.337 1.00 93.62 87 GLY A N 1
ATOM 679 C CA . GLY A 1 87 ? -9.725 2.626 7.448 1.00 93.62 87 GLY A CA 1
ATOM 680 C C . GLY A 1 87 ? -9.973 2.281 5.981 1.00 93.62 87 GLY A C 1
ATOM 681 O O . GLY A 1 87 ? -10.233 1.130 5.634 1.00 93.62 87 GLY A O 1
ATOM 682 N N . ASP A 1 88 ? -9.869 3.292 5.126 1.00 93.31 88 ASP A N 1
ATOM 683 C CA . ASP A 1 88 ? -10.141 3.187 3.690 1.00 93.31 88 ASP A CA 1
ATOM 684 C C . ASP A 1 88 ? -9.168 4.052 2.877 1.00 93.31 88 ASP A C 1
ATOM 686 O O . ASP A 1 88 ?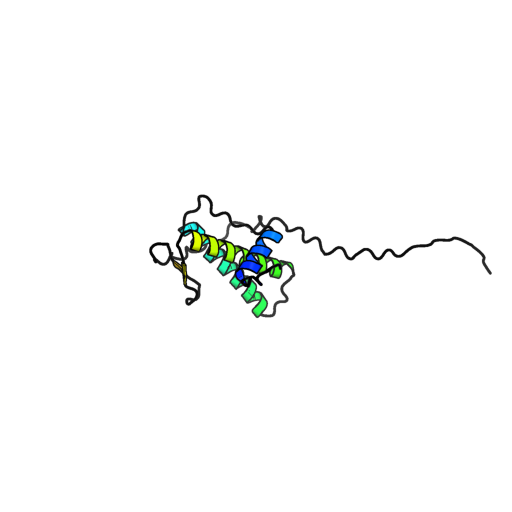 -8.584 5.010 3.394 1.00 93.31 88 ASP A O 1
ATOM 690 N N . LEU A 1 89 ? -8.999 3.715 1.600 1.00 89.69 89 LEU A N 1
ATOM 691 C CA . LEU A 1 89 ? -8.172 4.457 0.655 1.00 89.69 89 LEU A CA 1
ATOM 692 C C . LEU A 1 89 ? -9.052 5.067 -0.428 1.00 89.69 89 LEU A C 1
ATOM 694 O O . LEU A 1 89 ? -9.701 4.368 -1.204 1.00 89.69 89 LEU A O 1
ATOM 698 N N . ASP A 1 90 ? -9.018 6.391 -0.537 1.00 88.25 90 ASP A N 1
ATOM 699 C CA . ASP A 1 90 ? -9.675 7.093 -1.630 1.00 88.25 90 ASP A CA 1
ATOM 700 C C . ASP A 1 90 ? -8.800 7.048 -2.887 1.00 88.25 90 ASP A C 1
ATOM 702 O O . ASP A 1 90 ? -7.974 7.929 -3.141 1.00 88.25 90 ASP A O 1
ATOM 706 N N . LEU A 1 91 ? -8.986 5.983 -3.670 1.00 82.81 91 LEU A N 1
ATOM 707 C CA . LEU A 1 91 ? -8.255 5.726 -4.914 1.00 82.81 91 LEU A CA 1
ATOM 708 C C . LEU A 1 91 ? -8.620 6.695 -6.053 1.00 82.81 91 LEU A C 1
ATOM 710 O O . LEU A 1 91 ? -7.977 6.670 -7.102 1.00 82.81 91 LEU A O 1
ATOM 714 N N . TYR A 1 92 ? -9.653 7.527 -5.882 1.00 81.75 92 TYR A N 1
ATOM 715 C CA . TYR A 1 92 ? -10.109 8.471 -6.908 1.00 81.75 92 TYR A CA 1
ATOM 716 C C . TYR A 1 92 ? -9.447 9.846 -6.801 1.00 81.75 92 TYR A C 1
ATOM 718 O O . TYR A 1 92 ? -9.704 10.715 -7.638 1.00 81.75 92 TYR A O 1
ATOM 726 N N . VAL A 1 93 ? -8.596 10.050 -5.795 1.00 79.38 93 VAL A N 1
ATOM 727 C CA . VAL A 1 93 ? -7.845 11.289 -5.599 1.00 79.38 93 VAL A CA 1
ATOM 728 C C . VAL A 1 93 ? -6.354 11.026 -5.795 1.00 79.38 93 VAL A C 1
ATOM 730 O O . VAL A 1 93 ? -5.843 9.979 -5.408 1.00 79.38 93 VAL A O 1
ATOM 733 N N . ASP A 1 94 ? -5.658 11.979 -6.419 1.00 78.81 94 ASP A N 1
ATOM 734 C CA . ASP A 1 94 ? -4.206 11.951 -6.591 1.00 78.81 94 ASP A CA 1
ATOM 735 C C . ASP A 1 94 ? -3.562 13.141 -5.847 1.00 78.81 94 ASP A C 1
ATOM 737 O O . ASP A 1 94 ? -3.831 14.290 -6.217 1.00 78.81 94 ASP A O 1
ATOM 741 N N . PRO A 1 95 ? -2.726 12.913 -4.811 1.00 78.38 95 PRO A N 1
ATOM 742 C CA . PRO A 1 95 ? -2.349 11.612 -4.242 1.00 78.38 95 PRO A CA 1
ATOM 743 C C . PRO A 1 95 ? -3.511 10.901 -3.532 1.00 78.38 95 PRO A C 1
ATOM 745 O O . PRO A 1 95 ? -4.431 11.557 -3.037 1.00 78.38 95 PRO A O 1
ATOM 748 N N . VAL A 1 96 ? -3.426 9.563 -3.463 1.00 85.88 96 VAL A N 1
ATOM 749 C CA . VAL A 1 96 ? -4.379 8.709 -2.730 1.00 85.88 96 VAL A CA 1
ATOM 750 C C . VAL A 1 96 ? -4.501 9.210 -1.295 1.00 85.88 96 VAL A C 1
ATOM 752 O O . VAL A 1 96 ? -3.492 9.474 -0.637 1.00 85.88 96 VAL A O 1
ATOM 755 N N . GLN A 1 97 ? -5.733 9.340 -0.805 1.00 88.75 97 GLN A N 1
ATOM 756 C CA . GLN A 1 97 ? -5.991 9.796 0.561 1.00 88.75 97 GLN A CA 1
ATOM 757 C C . GLN A 1 97 ? -6.359 8.630 1.469 1.00 88.75 97 GLN A C 1
ATOM 759 O O . GLN A 1 97 ? -7.179 7.791 1.106 1.00 88.75 97 GLN A O 1
ATOM 764 N N . VAL A 1 98 ? -5.801 8.619 2.680 1.00 90.81 98 VAL A N 1
ATOM 765 C CA . VAL A 1 98 ? -6.174 7.658 3.722 1.00 90.81 98 VAL A CA 1
ATOM 766 C C . VAL A 1 98 ? -7.321 8.230 4.545 1.00 90.81 98 VAL A C 1
ATOM 768 O O . VAL A 1 98 ? -7.254 9.370 5.013 1.00 90.81 98 VAL A O 1
ATOM 771 N N . ARG A 1 99 ? -8.367 7.435 4.745 1.00 91.31 99 ARG A N 1
ATOM 772 C CA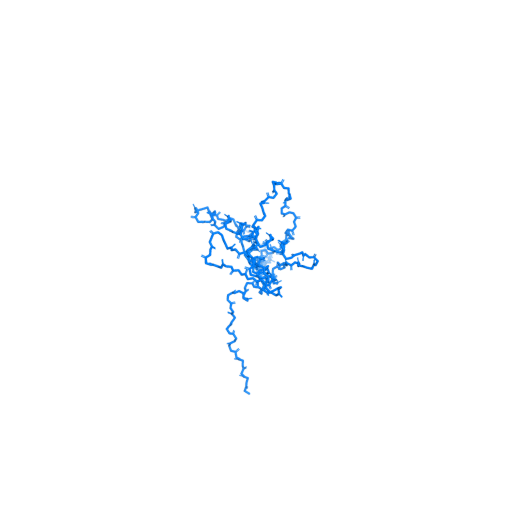 . ARG A 1 99 ? -9.490 7.739 5.630 1.00 91.31 99 ARG A CA 1
ATOM 773 C C . ARG A 1 99 ? -9.399 6.879 6.881 1.00 91.31 99 ARG A C 1
ATOM 775 O O . ARG A 1 99 ? -9.174 5.672 6.797 1.00 91.31 99 ARG A O 1
ATOM 782 N N . ASP A 1 100 ? -9.564 7.509 8.037 1.00 91.31 100 ASP A N 1
ATOM 783 C CA . ASP A 1 100 ? -9.641 6.816 9.319 1.00 91.31 100 ASP A CA 1
ATOM 784 C C . ASP A 1 100 ? -10.953 6.015 9.452 1.00 91.31 100 ASP A C 1
ATOM 786 O O . ASP A 1 100 ? -11.866 6.167 8.631 1.00 91.31 100 ASP A O 1
ATOM 790 N N . PRO A 1 101 ? -11.098 5.173 10.491 1.00 92.19 101 PRO A N 1
ATOM 791 C CA . PRO A 1 101 ? -12.326 4.405 10.706 1.00 92.19 101 PRO A CA 1
ATOM 792 C C . PRO A 1 101 ? -13.578 5.254 10.964 1.00 92.19 101 PRO A C 1
ATOM 794 O O . PRO A 1 101 ? -14.695 4.739 10.954 1.00 92.19 101 PRO A O 1
ATOM 797 N N . GLN A 1 102 ? -13.417 6.553 11.222 1.00 91.88 102 GLN A N 1
ATOM 798 C CA . GLN A 1 102 ? -14.502 7.522 11.354 1.00 91.88 102 GLN A CA 1
ATOM 799 C C . GLN A 1 102 ? -14.805 8.240 10.025 1.00 91.88 102 GLN A C 1
ATOM 801 O O . GLN A 1 102 ? -15.655 9.134 9.993 1.00 91.88 102 GLN A O 1
ATOM 806 N N . GLY A 1 103 ? -14.139 7.857 8.932 1.00 87.12 103 GLY A N 1
ATOM 807 C CA . GLY A 1 103 ? -14.285 8.436 7.600 1.00 87.12 103 GLY A CA 1
ATOM 808 C C . GLY A 1 103 ? -13.612 9.799 7.434 1.00 87.12 103 GLY A C 1
ATOM 809 O O . GLY A 1 103 ? -13.881 10.492 6.452 1.00 87.12 103 GLY A O 1
ATOM 810 N N . ARG A 1 104 ? -12.767 10.223 8.379 1.00 90.12 104 ARG A N 1
ATOM 811 C CA . ARG A 1 104 ? -12.033 11.489 8.285 1.00 90.12 104 ARG A CA 1
ATOM 812 C C . ARG A 1 104 ? -10.761 11.278 7.486 1.00 90.12 104 ARG A C 1
ATOM 814 O O . ARG A 1 104 ? -10.062 10.287 7.660 1.00 90.12 104 ARG A O 1
ATOM 821 N N . ILE A 1 105 ? -10.446 12.241 6.628 1.00 87.44 105 ILE A N 1
ATOM 822 C CA . ILE A 1 105 ? -9.188 12.241 5.882 1.00 87.44 105 ILE A CA 1
ATOM 823 C C . ILE A 1 105 ? -8.046 12.443 6.878 1.00 87.44 105 ILE A C 1
ATOM 825 O O . ILE A 1 105 ? -8.012 13.460 7.579 1.00 87.44 105 ILE A O 1
ATOM 829 N N . VAL A 1 106 ? -7.113 11.493 6.922 1.00 86.81 106 VAL A N 1
ATOM 830 C CA . VAL A 1 106 ? -5.873 11.643 7.680 1.00 86.81 106 VAL A CA 1
ATOM 831 C C . VAL A 1 106 ? -4.969 12.590 6.895 1.00 86.81 106 VAL A C 1
ATOM 833 O O . VAL A 1 106 ? -4.612 12.288 5.752 1.00 86.81 106 VAL A O 1
ATOM 836 N N . PRO A 1 107 ? -4.606 13.756 7.454 1.00 79.56 107 PRO A N 1
ATOM 837 C CA . PRO A 1 107 ? -3.757 14.695 6.747 1.00 79.56 107 PRO A CA 1
ATOM 838 C C . PRO A 1 107 ? -2.391 14.050 6.482 1.00 79.56 107 PRO A C 1
ATOM 840 O O . PRO A 1 107 ? -1.794 13.490 7.408 1.00 79.56 107 PRO A O 1
ATOM 843 N N . PRO A 1 108 ? -1.857 14.149 5.252 1.00 67.62 108 PRO A N 1
ATOM 844 C CA . PRO A 1 108 ? -0.508 13.691 4.971 1.00 67.62 108 PRO A CA 1
ATOM 845 C C . PRO A 1 108 ? 0.457 14.529 5.815 1.00 67.62 108 PRO A C 1
ATOM 847 O O . PRO A 1 108 ? 0.635 15.726 5.582 1.00 67.62 108 PRO A O 1
ATOM 850 N N . GLN A 1 109 ? 1.041 13.925 6.851 1.00 61.75 109 GLN A N 1
ATOM 851 C CA . GLN A 1 109 ? 2.036 14.611 7.667 1.00 61.75 109 GLN A CA 1
ATOM 852 C C . GLN A 1 109 ? 3.282 14.838 6.806 1.00 61.75 109 GLN A C 1
ATOM 854 O O . GLN A 1 109 ? 3.837 13.890 6.248 1.00 61.75 109 GLN A O 1
ATOM 859 N N . GLN A 1 110 ? 3.668 16.109 6.651 1.00 52.69 110 GLN A N 1
ATOM 860 C CA . GLN A 1 110 ? 4.809 16.523 5.835 1.00 52.69 110 GLN A CA 1
ATOM 861 C C . GLN A 1 110 ? 6.069 15.738 6.221 1.00 52.69 110 GLN A C 1
ATOM 863 O O . GLN A 1 110 ? 6.299 15.446 7.396 1.00 52.69 110 GLN A O 1
ATOM 868 N N . ARG A 1 111 ? 6.870 15.398 5.203 1.00 47.81 111 ARG A N 1
ATOM 869 C CA . ARG A 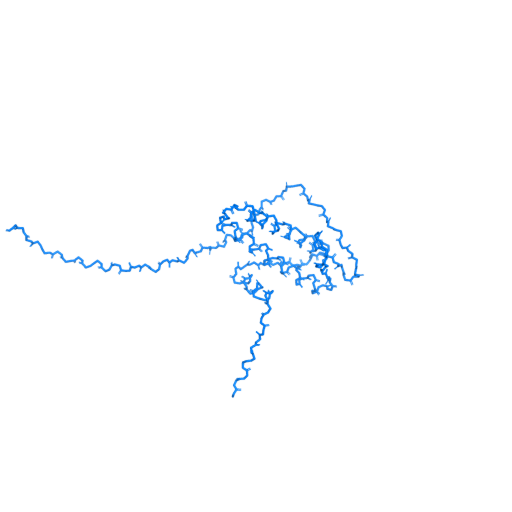1 111 ? 8.156 14.705 5.345 1.00 47.81 111 ARG A CA 1
ATOM 870 C C . ARG A 1 111 ? 8.994 15.391 6.432 1.00 47.81 111 ARG A C 1
ATOM 872 O O . ARG A 1 111 ? 9.189 16.603 6.330 1.00 47.81 111 ARG A O 1
ATOM 879 N N . PRO A 1 112 ? 9.548 14.664 7.414 1.00 42.69 112 PRO A N 1
ATOM 880 C CA . PRO A 1 112 ? 10.714 15.170 8.118 1.00 42.69 112 PRO A CA 1
ATOM 881 C C . PRO A 1 112 ? 11.826 15.398 7.084 1.00 42.69 112 PRO A C 1
ATOM 883 O O . PRO A 1 112 ? 12.072 14.534 6.237 1.00 42.69 112 PRO A O 1
ATOM 886 N N . GLU A 1 113 ? 12.463 16.568 7.117 1.00 39.00 113 GLU A N 1
ATOM 887 C CA . GLU A 1 113 ? 13.691 16.836 6.368 1.00 39.00 113 GLU A CA 1
ATOM 888 C C . GLU A 1 113 ? 14.726 15.748 6.696 1.00 39.00 113 GLU A C 1
ATOM 890 O O . GLU A 1 113 ? 15.063 15.534 7.856 1.00 39.00 113 GLU A O 1
ATOM 895 N N . ALA A 1 114 ? 15.147 15.031 5.650 1.00 46.72 114 ALA A N 1
ATOM 896 C CA . ALA A 1 114 ? 16.234 14.056 5.571 1.00 46.72 114 ALA A CA 1
ATOM 897 C C . ALA A 1 114 ? 16.920 13.646 6.891 1.00 46.72 114 ALA A C 1
ATOM 899 O O . ALA A 1 114 ? 17.886 14.282 7.296 1.00 46.72 114 ALA A O 1
ATOM 900 N N . VAL A 1 115 ? 16.532 12.501 7.463 1.00 37.50 115 VAL A N 1
ATOM 901 C CA . VAL A 1 115 ? 17.424 11.641 8.262 1.00 37.50 115 VAL A CA 1
ATOM 902 C C . VAL A 1 115 ? 16.962 10.195 8.111 1.00 37.50 115 VAL A C 1
ATOM 904 O O . VAL A 1 115 ? 15.804 9.885 8.379 1.00 37.50 115 VAL A O 1
ATOM 907 N N . GLY A 1 116 ? 17.888 9.317 7.733 1.00 37.25 116 GLY A N 1
ATOM 908 C CA . GLY A 1 116 ? 17.703 7.872 7.765 1.00 37.25 116 GLY A CA 1
ATOM 909 C C . GLY A 1 116 ? 17.819 7.260 6.386 1.00 37.25 116 GLY A C 1
ATOM 910 O O . GLY A 1 116 ? 16.826 7.067 5.690 1.00 37.25 116 GLY A O 1
ATOM 911 N N . GLU A 1 117 ? 19.057 6.967 6.006 1.00 37.94 117 GLU A N 1
ATOM 912 C CA . GLU A 1 117 ? 19.394 5.946 5.026 1.00 37.94 117 GLU A CA 1
ATOM 913 C C . GLU A 1 117 ? 18.406 4.774 5.103 1.00 37.94 117 GLU A C 1
ATOM 915 O O . GLU A 1 117 ? 18.042 4.309 6.184 1.00 37.94 117 GLU A O 1
ATOM 920 N N . TRP A 1 118 ? 17.994 4.252 3.950 1.00 43.69 118 TRP A N 1
ATOM 921 C CA . TRP A 1 118 ? 17.358 2.940 3.857 1.00 43.69 118 TRP A CA 1
ATOM 922 C C . TRP A 1 118 ? 18.380 1.826 4.191 1.00 43.69 118 TRP A C 1
ATOM 924 O O . TRP A 1 118 ? 18.536 0.864 3.447 1.00 43.69 118 TRP A O 1
ATOM 934 N N . GLU A 1 119 ? 19.107 1.945 5.301 1.00 38.06 119 GLU A N 1
ATOM 935 C CA . GLU A 1 119 ? 19.959 0.913 5.893 1.00 38.06 119 GLU A CA 1
ATOM 936 C C . GLU A 1 119 ? 19.088 0.041 6.790 1.00 38.06 119 GLU A C 1
ATOM 938 O O . GLU A 1 119 ? 18.992 0.183 8.005 1.00 38.06 119 GLU A O 1
ATOM 943 N N . GLY A 1 120 ? 18.349 -0.834 6.131 1.00 39.19 120 GLY A N 1
ATOM 944 C CA . GLY A 1 120 ? 17.364 -1.694 6.773 1.00 39.19 120 GLY A CA 1
ATOM 945 C C . GLY A 1 120 ? 16.527 -2.482 5.780 1.00 39.19 120 GLY A C 1
ATOM 946 O O . GLY A 1 120 ? 15.764 -3.355 6.182 1.00 39.19 120 GLY A O 1
ATOM 947 N N . VAL A 1 121 ? 16.699 -2.245 4.475 1.00 40.12 121 VAL A N 1
ATOM 948 C CA . VAL A 1 121 ? 16.491 -3.324 3.516 1.00 40.12 121 VAL A CA 1
ATOM 949 C C . VAL A 1 121 ? 17.563 -4.345 3.870 1.00 40.12 121 VAL A C 1
ATOM 951 O O . VAL A 1 121 ? 18.742 -4.118 3.594 1.00 40.12 121 VAL A O 1
ATOM 954 N N . ALA A 1 122 ? 17.175 -5.432 4.548 1.00 35.62 122 ALA A N 1
ATOM 955 C CA . ALA A 1 122 ? 17.964 -6.652 4.512 1.00 35.62 122 ALA A CA 1
ATOM 956 C C . ALA A 1 122 ? 18.414 -6.783 3.062 1.00 35.62 122 ALA A C 1
ATOM 958 O O . ALA A 1 122 ? 17.556 -6.762 2.177 1.00 35.62 122 ALA A O 1
ATOM 959 N N . GLN A 1 123 ? 19.728 -6.777 2.810 1.00 35.75 123 GLN A N 1
ATOM 960 C CA . GLN A 1 123 ? 20.230 -7.111 1.489 1.00 35.75 123 GLN A CA 1
ATOM 961 C C . GLN A 1 123 ? 19.569 -8.440 1.173 1.00 35.75 123 GLN A C 1
ATOM 963 O O . GLN A 1 123 ? 19.920 -9.461 1.764 1.00 35.75 123 GLN A O 1
ATOM 968 N N . VAL A 1 124 ? 18.541 -8.404 0.326 1.00 39.06 124 VAL A N 1
ATOM 969 C CA . VAL A 1 124 ? 17.995 -9.605 -0.267 1.00 39.06 124 VAL A CA 1
ATOM 970 C C . VAL A 1 124 ? 19.244 -10.250 -0.839 1.00 39.06 124 VAL A C 1
ATOM 972 O O . VAL A 1 124 ? 19.946 -9.572 -1.605 1.00 39.06 124 VAL A O 1
ATOM 975 N N . PRO A 1 125 ? 19.612 -11.482 -0.451 1.00 36.91 125 PRO A N 1
ATOM 976 C CA . PRO A 1 125 ? 20.573 -12.190 -1.245 1.00 36.91 125 PRO A CA 1
ATOM 977 C C . PRO A 1 125 ? 19.817 -12.416 -2.545 1.00 36.91 125 PRO A C 1
ATOM 979 O O . PRO A 1 125 ? 19.092 -13.390 -2.711 1.00 36.91 125 PRO A O 1
ATOM 982 N N . PHE A 1 126 ? 19.945 -11.475 -3.476 1.00 39.50 126 PHE A N 1
ATOM 983 C CA . PHE A 1 126 ? 19.819 -11.786 -4.874 1.00 39.50 126 PHE A CA 1
ATOM 984 C C . PHE A 1 126 ? 21.029 -12.677 -5.139 1.00 39.50 126 PHE A C 1
ATOM 986 O O . PHE A 1 126 ? 22.059 -12.243 -5.650 1.00 39.50 126 PHE A O 1
ATOM 993 N N . ALA A 1 127 ? 20.934 -13.929 -4.684 1.00 37.72 127 ALA A N 1
ATOM 994 C CA . ALA A 1 127 ? 21.600 -15.010 -5.348 1.00 37.72 127 ALA A CA 1
ATOM 995 C C . ALA A 1 127 ? 21.096 -14.869 -6.778 1.00 37.72 127 ALA A C 1
ATOM 997 O O . ALA A 1 127 ? 19.922 -15.106 -7.075 1.00 37.72 127 ALA A O 1
ATOM 998 N N . ALA A 1 128 ? 21.971 -14.351 -7.639 1.00 40.06 128 ALA A N 1
ATOM 999 C CA . ALA A 1 128 ? 21.845 -14.583 -9.058 1.00 40.06 128 ALA A CA 1
ATOM 1000 C C . ALA A 1 128 ? 21.436 -16.054 -9.224 1.00 40.06 128 ALA A C 1
ATOM 1002 O O . ALA A 1 128 ? 21.941 -16.888 -8.463 1.00 40.06 128 ALA A O 1
ATOM 1003 N N . PRO A 1 129 ? 20.536 -16.400 -10.157 1.00 40.25 129 PRO A N 1
ATOM 1004 C CA . PRO A 1 129 ? 20.448 -17.786 -10.572 1.00 40.25 129 PRO A CA 1
ATOM 1005 C C . PRO A 1 129 ? 21.883 -18.196 -10.892 1.00 40.25 129 PRO A C 1
ATOM 1007 O O . PRO A 1 129 ? 22.485 -17.628 -11.806 1.00 40.25 129 PRO A O 1
ATOM 1010 N N . GLU A 1 130 ? 22.474 -19.064 -10.069 1.00 38.47 130 GLU A N 1
ATOM 1011 C CA . GLU A 1 130 ? 23.728 -19.693 -10.426 1.00 38.47 130 GLU A CA 1
ATOM 1012 C C . GLU A 1 130 ? 23.425 -20.361 -11.760 1.00 38.47 130 GLU A C 1
ATOM 1014 O O . GLU A 1 130 ? 22.581 -21.259 -11.849 1.00 38.47 130 GLU A O 1
ATOM 1019 N N . GLU A 1 131 ? 24.032 -19.828 -12.823 1.00 41.50 131 GLU A N 1
ATOM 1020 C CA . GLU A 1 131 ? 24.161 -20.527 -14.088 1.00 41.50 131 GLU A CA 1
ATOM 1021 C C . GLU A 1 131 ? 24.529 -21.964 -13.724 1.00 41.50 131 GLU A C 1
ATOM 1023 O O . GLU A 1 131 ? 25.518 -22.151 -13.005 1.00 41.50 131 GLU A O 1
ATOM 1028 N N . PRO A 1 132 ? 23.748 -22.984 -14.126 1.00 38.53 132 PRO A N 1
ATOM 1029 C CA . PRO A 1 132 ? 24.160 -24.343 -13.861 1.00 38.53 132 PRO A CA 1
ATOM 1030 C C . PRO A 1 132 ? 25.528 -24.493 -14.506 1.00 38.53 132 PRO A C 1
ATOM 1032 O O . PRO A 1 132 ? 25.660 -24.350 -15.724 1.00 38.53 132 PRO A O 1
ATOM 1035 N N . ALA A 1 133 ? 26.540 -24.705 -13.661 1.00 36.19 133 ALA A N 1
ATOM 1036 C CA . ALA A 1 133 ? 27.904 -24.927 -14.077 1.00 36.19 133 ALA A CA 1
ATOM 1037 C C . ALA A 1 133 ? 27.864 -25.977 -15.185 1.00 36.19 133 ALA A C 1
ATOM 1039 O O . ALA A 1 133 ? 27.542 -27.145 -14.948 1.00 36.19 133 ALA A O 1
ATOM 1040 N N . GLN A 1 134 ? 28.128 -25.537 -16.415 1.00 44.97 134 GLN A N 1
ATOM 1041 C CA . GLN A 1 134 ? 28.385 -26.442 -17.512 1.00 44.97 134 GLN A CA 1
ATOM 1042 C C . GLN A 1 134 ? 29.620 -27.224 -17.087 1.00 44.97 134 GLN A C 1
ATOM 1044 O O . GLN A 1 134 ? 30.740 -26.717 -17.117 1.00 44.97 134 GLN A O 1
ATOM 1049 N N . HIS A 1 135 ? 29.394 -28.448 -16.615 1.00 40.75 135 HIS A N 1
ATOM 1050 C CA . HIS A 1 135 ? 30.424 -29.449 -16.429 1.00 40.75 135 HIS A CA 1
ATOM 1051 C C . HIS A 1 135 ? 31.021 -29.727 -17.812 1.00 40.75 135 HIS A C 1
ATOM 1053 O O . HIS A 1 135 ? 30.612 -30.639 -18.529 1.00 40.75 135 HIS A O 1
ATOM 1059 N N . HIS A 1 136 ? 31.981 -28.898 -18.216 1.00 39.28 136 HIS A N 1
ATOM 1060 C CA . HIS A 1 136 ? 32.943 -29.269 -19.229 1.00 39.28 136 HIS A CA 1
ATOM 1061 C C . HIS A 1 136 ? 33.800 -30.368 -18.618 1.00 39.28 136 HIS A C 1
ATOM 1063 O O . HIS A 1 136 ? 34.706 -30.125 -17.822 1.00 39.28 136 HIS A O 1
ATOM 1069 N N . ASP A 1 137 ? 33.441 -31.597 -18.968 1.00 39.19 137 ASP A N 1
ATOM 1070 C CA . ASP A 1 137 ? 34.198 -32.801 -18.686 1.00 39.19 137 ASP A CA 1
ATOM 1071 C C . ASP A 1 137 ? 35.592 -32.651 -19.320 1.00 39.19 137 ASP A C 1
ATOM 1073 O O . ASP A 1 137 ? 35.798 -32.849 -20.520 1.00 39.19 137 ASP A O 1
ATOM 1077 N N . ALA A 1 138 ? 36.566 -32.224 -18.518 1.00 39.84 138 ALA A N 1
ATOM 1078 C CA . ALA A 1 138 ? 37.968 -32.241 -18.892 1.00 39.84 138 ALA A CA 1
ATOM 1079 C C . ALA A 1 138 ? 38.475 -33.680 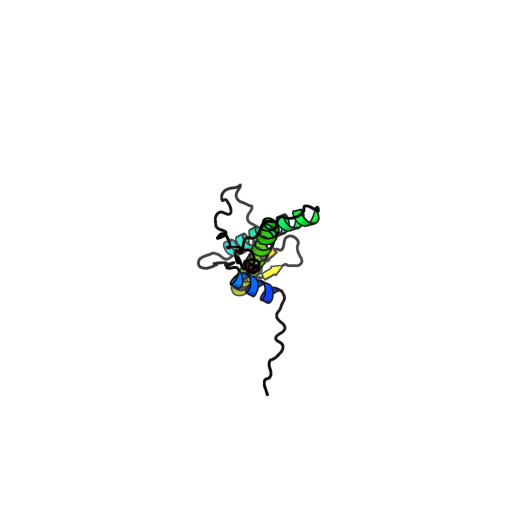-18.756 1.00 39.84 138 ALA A C 1
ATOM 1081 O O . ALA A 1 138 ? 39.005 -34.081 -17.720 1.00 39.84 138 ALA A O 1
ATOM 1082 N N . ARG A 1 139 ? 38.339 -34.477 -19.820 1.00 39.56 139 ARG A N 1
ATOM 1083 C CA . ARG A 1 139 ? 39.117 -35.713 -19.947 1.00 39.56 139 ARG A CA 1
ATOM 1084 C C . ARG A 1 139 ? 40.510 -35.387 -20.466 1.00 39.56 139 ARG A C 1
ATOM 1086 O O . ARG A 1 139 ? 40.780 -35.400 -21.664 1.00 39.56 139 ARG A O 1
ATOM 1093 N N . THR A 1 140 ? 41.411 -35.129 -19.528 1.00 37.03 140 THR A N 1
ATOM 1094 C CA . THR A 1 140 ? 42.850 -35.213 -19.757 1.00 37.03 140 THR A CA 1
ATOM 1095 C C . THR A 1 140 ? 43.228 -36.692 -19.851 1.00 37.03 140 THR A C 1
ATOM 1097 O O . THR A 1 140 ? 43.237 -37.399 -18.847 1.00 37.03 140 THR A O 1
ATOM 1100 N N . THR A 1 141 ? 43.566 -37.172 -21.044 1.00 42.25 141 THR A N 1
ATOM 1101 C CA . THR A 1 141 ? 44.499 -38.299 -21.177 1.00 42.25 141 THR A CA 1
ATOM 1102 C C . THR A 1 141 ? 45.690 -37.837 -21.985 1.00 42.25 141 THR A C 1
ATOM 1104 O O . THR A 1 141 ? 45.621 -37.664 -23.200 1.00 42.25 141 THR A O 1
ATOM 1107 N N . ASP A 1 142 ? 46.769 -37.630 -21.243 1.00 41.84 142 ASP A N 1
ATOM 1108 C CA . ASP A 1 142 ? 48.144 -37.666 -21.698 1.00 41.84 142 ASP A CA 1
ATOM 1109 C C . ASP A 1 142 ? 48.389 -38.911 -22.569 1.00 41.84 142 ASP A C 1
ATOM 1111 O O . ASP A 1 142 ? 48.170 -40.050 -22.148 1.00 41.84 142 ASP A O 1
ATOM 1115 N N . ARG A 1 143 ? 48.831 -38.688 -23.806 1.00 40.97 143 ARG A N 1
ATOM 1116 C CA . ARG A 1 143 ? 49.667 -39.641 -24.534 1.00 40.97 143 ARG A CA 1
ATOM 1117 C C . ARG A 1 143 ? 50.483 -38.870 -25.556 1.00 40.97 143 ARG A C 1
ATOM 1119 O O . ARG A 1 143 ? 49.998 -38.505 -26.623 1.00 40.97 143 ARG A O 1
ATOM 1126 N N . GLY A 1 144 ? 51.728 -38.590 -25.191 1.00 42.62 144 GLY A N 1
ATOM 1127 C CA . GLY A 1 144 ? 52.703 -38.026 -26.106 1.00 42.62 144 GLY A CA 1
ATOM 1128 C C . GLY A 1 144 ? 52.968 -38.941 -27.303 1.00 42.62 144 GLY A C 1
ATOM 1129 O O . GLY A 1 144 ? 53.143 -40.148 -27.150 1.00 42.62 144 GLY A O 1
ATOM 1130 N N . TYR A 1 145 ? 53.060 -38.337 -28.485 1.00 37.38 145 TYR A N 1
ATOM 1131 C CA . TYR A 1 145 ? 54.063 -38.675 -29.491 1.00 37.38 145 TYR A CA 1
ATOM 1132 C C . TYR A 1 145 ? 54.240 -37.471 -30.429 1.00 37.38 145 TYR A C 1
ATOM 1134 O O . TYR A 1 145 ? 53.268 -36.831 -30.825 1.00 37.38 145 TYR A O 1
ATOM 1142 N N . ARG A 1 146 ? 55.493 -37.135 -30.731 1.00 38.19 146 ARG A N 1
ATOM 1143 C CA . ARG A 1 146 ? 55.947 -36.081 -31.653 1.00 38.19 146 ARG A CA 1
ATOM 1144 C C . ARG A 1 146 ? 56.802 -36.780 -32.724 1.00 38.19 146 ARG A C 1
ATOM 1146 O O . ARG A 1 146 ? 57.443 -37.764 -32.363 1.00 38.19 146 ARG A O 1
ATOM 1153 N N . PRO A 1 147 ? 57.065 -36.102 -33.849 1.00 59.94 147 PRO A N 1
ATOM 1154 C CA . PRO A 1 147 ? 56.441 -36.291 -35.166 1.00 59.94 147 PRO A CA 1
ATOM 1155 C C . PRO A 1 147 ? 56.620 -37.691 -35.781 1.00 59.94 147 PRO A C 1
ATOM 1157 O O . PRO A 1 147 ? 57.620 -38.367 -35.460 1.00 59.94 147 PRO A O 1
#

Sequence (147 aa):
MNHDADRLVTRAQLWLQWADEHGVLFDDAGKSFDDVARDYCQTSDAYRELLSREARGDVLSATHKAAASTAYARALLIEAAIERRGGDLDLYVDPVQVRDPQGRIVPPQQRPEAVGEWEGVAQVPFAAPEEPAQHHDARTTDRGYRP

Secondary structure (DSSP, 8-state):
----------HHHHHHHHHHHTT-----TT--HHHHHHHHHHHHHHHHHHHHHHHTT----HHHHHHHHHHHHHHHHHHHHHHHTT-EEETTSSSPEEE-TTSPBPP-PPPPSS---STTS--------------------------

Organism: NCBI:txid3041175

Foldseek 3Di:
DDCPPPPPQDPLNVLLVVCVVQVLD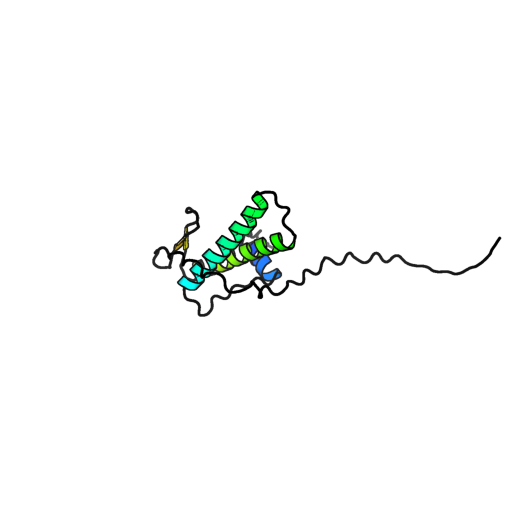DDCPPPDLLRLQLLLVVLVVQLVVLVVCVVVVPPDDPVSVVSNSSSVSNNSNSQVVCVVQQKDWPPVDVVIFIAHNVRDTNPNDDDDPDDDDPPPPPPRPPPPPPPPPPPPPPPDDDDDDDD

Radius of gyration: 23.6 Å; chains: 1; bounding box: 71×56×54 Å